Protein AF-A0A2M9W9A8-F1 (afdb_monomer_lite)

Organism: NCBI:txid1076549

Radius of gyration: 21.86 Å; chains: 1; bounding box: 61×64×35 Å

Structure (mmCIF, N/CA/C/O backbone):
data_AF-A0A2M9W9A8-F1
#
_entry.id   AF-A0A2M9W9A8-F1
#
loop_
_atom_site.group_PDB
_atom_site.id
_atom_site.type_symbol
_atom_site.label_atom_id
_atom_site.label_alt_id
_atom_site.label_comp_id
_atom_site.label_asym_id
_atom_site.label_entity_id
_atom_site.label_seq_id
_atom_site.pdbx_PDB_ins_code
_atom_site.Cartn_x
_atom_site.Cartn_y
_atom_site.Cartn_z
_atom_site.occupancy
_atom_site.B_iso_or_equiv
_atom_site.auth_seq_id
_atom_site.auth_comp_id
_atom_site.auth_asym_id
_atom_site.auth_atom_id
_atom_site.pdbx_PDB_model_num
ATOM 1 N N . MET A 1 1 ? 2.010 -0.630 -11.288 1.00 81.19 1 MET A N 1
ATOM 2 C CA . MET A 1 1 ? 0.843 -0.281 -10.452 1.00 81.19 1 MET A CA 1
ATOM 3 C C . MET A 1 1 ? 0.877 1.209 -10.171 1.00 81.19 1 MET A C 1
ATOM 5 O O . MET A 1 1 ? 1.942 1.708 -9.826 1.00 81.19 1 MET A O 1
ATOM 9 N N . ILE A 1 2 ? -0.246 1.907 -10.330 1.00 87.56 2 ILE A N 1
ATOM 10 C CA . ILE A 1 2 ? -0.347 3.366 -10.120 1.00 87.56 2 ILE A CA 1
ATOM 11 C C . ILE A 1 2 ? -1.137 3.717 -8.845 1.00 87.56 2 ILE A C 1
ATOM 13 O O . ILE A 1 2 ? -1.813 2.863 -8.269 1.00 87.56 2 ILE A O 1
ATOM 17 N N . LEU A 1 3 ? -1.071 4.980 -8.396 1.00 85.12 3 LEU A N 1
ATOM 18 C CA . LEU A 1 3 ? -1.708 5.444 -7.151 1.00 85.12 3 LEU A CA 1
ATOM 19 C C . LEU A 1 3 ? -3.212 5.133 -7.094 1.00 85.12 3 LEU A C 1
ATOM 21 O O . LEU A 1 3 ? -3.706 4.686 -6.063 1.00 85.12 3 LEU A O 1
ATOM 25 N N . SER A 1 4 ? -3.954 5.351 -8.181 1.00 86.50 4 SER A N 1
ATOM 26 C CA . SER A 1 4 ? -5.403 5.112 -8.214 1.00 86.50 4 SER A CA 1
ATOM 27 C C . SER A 1 4 ? -5.751 3.642 -7.963 1.00 86.50 4 SER A C 1
ATOM 29 O O . SER A 1 4 ? -6.621 3.350 -7.145 1.00 86.50 4 SER A O 1
ATOM 31 N N . GLU A 1 5 ? -5.028 2.712 -8.587 1.00 88.56 5 GLU A N 1
ATOM 32 C CA . GLU A 1 5 ? -5.192 1.269 -8.367 1.00 88.56 5 GLU A CA 1
ATOM 33 C C . GLU A 1 5 ? -4.904 0.882 -6.913 1.00 88.56 5 GLU A C 1
ATOM 35 O O . GLU A 1 5 ? -5.608 0.056 -6.327 1.00 88.56 5 GLU A O 1
ATOM 40 N N . PHE A 1 6 ? -3.887 1.502 -6.308 1.00 87.56 6 PHE A N 1
ATOM 41 C CA . PHE A 1 6 ? -3.535 1.276 -4.907 1.00 87.56 6 PHE A CA 1
ATOM 42 C C . PHE A 1 6 ? -4.649 1.735 -3.974 1.00 87.56 6 PHE A C 1
ATOM 44 O O . PHE A 1 6 ? -5.100 0.973 -3.116 1.00 87.56 6 PHE A O 1
ATOM 51 N N . MET A 1 7 ? -5.147 2.950 -4.196 1.00 86.25 7 MET A N 1
ATOM 52 C CA . MET A 1 7 ? -6.247 3.511 -3.422 1.00 86.25 7 MET A CA 1
ATOM 53 C C . MET A 1 7 ? -7.509 2.658 -3.552 1.00 86.25 7 MET A C 1
ATOM 55 O O . MET A 1 7 ? -8.168 2.407 -2.548 1.00 86.25 7 MET A O 1
ATOM 59 N N . LEU A 1 8 ? -7.825 2.153 -4.748 1.00 87.69 8 LEU A N 1
ATOM 60 C CA . LEU A 1 8 ? -8.960 1.250 -4.954 1.00 87.69 8 LEU A CA 1
ATOM 61 C C . LEU A 1 8 ? -8.809 -0.055 -4.160 1.00 87.69 8 LEU A C 1
ATOM 63 O O . LEU A 1 8 ? -9.765 -0.480 -3.513 1.00 87.69 8 LEU A O 1
ATOM 67 N N . LYS A 1 9 ? -7.619 -0.673 -4.146 1.00 88.06 9 LYS A N 1
ATOM 68 C CA . LYS A 1 9 ? -7.373 -1.892 -3.356 1.00 88.06 9 LYS A CA 1
ATOM 69 C C . LYS A 1 9 ? -7.528 -1.652 -1.856 1.00 88.06 9 LYS A C 1
ATOM 71 O O . LYS A 1 9 ? -8.217 -2.419 -1.193 1.00 88.06 9 LYS A O 1
ATOM 76 N N . VAL A 1 10 ? -6.916 -0.593 -1.328 1.00 83.94 10 VAL A N 1
ATOM 77 C CA . VAL A 1 10 ? -6.954 -0.275 0.109 1.00 83.94 10 VAL A CA 1
ATOM 78 C C . VAL A 1 10 ? -8.355 0.160 0.554 1.00 83.94 10 VAL A C 1
ATOM 80 O O . VAL A 1 10 ? -8.814 -0.233 1.626 1.00 83.94 10 VAL A O 1
ATOM 83 N N . ASN A 1 11 ? -9.077 0.919 -0.274 1.00 82.94 11 ASN A N 1
ATOM 84 C CA . ASN A 1 11 ? -10.423 1.398 0.051 1.00 82.94 11 ASN A CA 1
ATOM 85 C C . ASN A 1 11 ? -11.509 0.317 -0.051 1.00 82.94 11 ASN A C 1
ATOM 87 O O . ASN A 1 11 ? -12.575 0.499 0.533 1.00 82.94 11 ASN A O 1
ATOM 91 N N . ARG A 1 12 ? -11.252 -0.820 -0.718 1.00 85.00 12 ARG A N 1
ATOM 92 C CA . ARG A 1 12 ? -12.149 -1.995 -0.667 1.00 85.00 12 ARG A CA 1
ATOM 93 C C . ARG A 1 12 ? -12.277 -2.592 0.734 1.00 85.00 12 ARG A C 1
ATOM 95 O O . ARG A 1 12 ? -13.224 -3.332 0.978 1.00 85.00 12 ARG A O 1
ATOM 102 N N . TRP A 1 13 ? -11.367 -2.250 1.643 1.00 82.50 13 TRP A N 1
ATOM 103 C CA . TRP A 1 13 ? -11.379 -2.694 3.032 1.00 82.50 13 TRP A CA 1
ATOM 104 C C . TRP A 1 13 ? -11.591 -1.487 3.958 1.00 82.50 13 TRP A C 1
ATOM 106 O O . TRP A 1 13 ? -10.649 -1.014 4.601 1.00 82.50 13 TRP A O 1
ATOM 116 N N . PRO A 1 14 ? -12.819 -0.937 4.029 1.00 72.62 14 PRO A N 1
ATOM 117 C CA . PRO A 1 14 ? -13.100 0.273 4.803 1.00 72.62 14 PRO A CA 1
ATOM 118 C C . PRO A 1 14 ? -12.916 0.070 6.314 1.00 72.62 14 PRO A C 1
ATOM 120 O O . PRO A 1 14 ? -12.618 1.029 7.023 1.00 72.62 14 PRO A O 1
ATOM 123 N N . HIS A 1 15 ? -13.048 -1.170 6.795 1.00 76.19 15 HIS A N 1
ATOM 124 C CA . HIS A 1 15 ? -12.881 -1.529 8.206 1.00 76.19 15 HIS A CA 1
ATOM 125 C C . HIS A 1 15 ? -11.433 -1.855 8.594 1.00 76.19 15 HIS A C 1
ATOM 127 O O . HIS A 1 15 ? -11.129 -1.852 9.780 1.00 76.19 15 HIS A O 1
ATOM 133 N N . MET A 1 16 ? -10.544 -2.108 7.625 1.00 81.25 16 MET A N 1
ATOM 134 C CA . MET A 1 16 ? -9.119 -2.309 7.905 1.00 81.25 16 MET A CA 1
ATOM 135 C C . MET A 1 16 ? -8.377 -0.980 7.866 1.00 81.25 16 MET A C 1
ATOM 137 O O . MET A 1 16 ? -8.600 -0.157 6.970 1.00 81.25 16 MET A O 1
ATOM 141 N N . HIS A 1 17 ? -7.472 -0.783 8.819 1.00 83.62 17 HIS A N 1
ATOM 142 C CA . HIS A 1 17 ? -6.605 0.381 8.910 1.00 83.62 17 HIS A CA 1
ATOM 143 C C . HIS A 1 17 ? -5.160 -0.043 8.666 1.00 83.62 17 HIS A C 1
ATOM 145 O O . HIS A 1 17 ? -4.388 -0.295 9.586 1.00 83.62 17 HIS A O 1
ATOM 151 N N . PHE A 1 18 ? -4.788 -0.135 7.391 1.00 88.81 18 PHE A N 1
ATOM 152 C CA . PHE A 1 18 ? -3.420 -0.476 7.031 1.00 88.81 18 PHE A CA 1
ATOM 153 C C . PHE A 1 18 ? -2.458 0.631 7.490 1.00 88.81 18 PHE A C 1
ATOM 155 O O . PHE A 1 18 ? -2.591 1.799 7.122 1.00 88.81 18 PHE A O 1
ATOM 162 N N . THR A 1 19 ? -1.479 0.256 8.304 1.00 87.69 19 THR A N 1
ATOM 163 C CA . THR A 1 19 ? -0.506 1.159 8.933 1.00 87.69 19 THR A CA 1
ATOM 164 C C . THR A 1 19 ? 0.913 0.941 8.437 1.00 87.69 19 THR A C 1
ATOM 166 O O . THR A 1 19 ? 1.751 1.817 8.618 1.00 87.69 19 THR A O 1
ATOM 169 N N . ALA A 1 20 ? 1.203 -0.206 7.821 1.00 90.69 20 ALA A N 1
ATOM 170 C CA . ALA A 1 20 ? 2.545 -0.533 7.362 1.00 90.69 20 ALA A CA 1
ATOM 171 C C . ALA A 1 20 ? 2.544 -1.218 5.992 1.00 90.69 20 ALA A C 1
ATOM 173 O O . ALA A 1 20 ? 1.550 -1.808 5.568 1.00 90.69 20 ALA A O 1
ATOM 174 N N . ILE A 1 21 ? 3.694 -1.138 5.319 1.00 93.75 21 ILE A N 1
ATOM 175 C CA . ILE A 1 21 ? 4.005 -1.887 4.101 1.00 93.75 21 ILE A CA 1
ATOM 176 C C . ILE A 1 21 ? 5.181 -2.809 4.412 1.00 93.75 21 ILE A C 1
ATOM 178 O O . ILE A 1 21 ? 6.247 -2.334 4.815 1.00 93.75 21 ILE A O 1
ATOM 182 N N . GLU A 1 22 ? 4.987 -4.104 4.195 1.00 93.19 22 GLU A N 1
ATOM 183 C CA . GLU A 1 22 ? 6.005 -5.142 4.363 1.00 93.19 22 GLU A CA 1
ATOM 184 C C . GLU A 1 22 ? 6.245 -5.864 3.040 1.00 93.19 22 GLU A C 1
ATOM 186 O O . GLU A 1 22 ? 5.360 -5.932 2.187 1.00 93.19 22 GLU A O 1
ATOM 191 N N . SER A 1 23 ? 7.440 -6.421 2.876 1.00 92.69 23 SER A N 1
ATOM 192 C CA . SER A 1 23 ? 7.781 -7.275 1.743 1.00 92.69 23 SER A CA 1
ATOM 193 C C . SER A 1 23 ? 8.299 -8.617 2.218 1.00 92.69 23 SER A C 1
ATOM 195 O O . SER A 1 23 ? 8.996 -8.689 3.229 1.00 92.69 23 SER A O 1
ATOM 197 N N . GLU A 1 24 ? 8.003 -9.664 1.463 1.00 93.44 24 GLU A N 1
ATOM 198 C CA . GLU A 1 24 ? 8.424 -11.021 1.770 1.00 93.44 24 GLU A CA 1
ATOM 199 C C . GLU A 1 24 ? 8.990 -11.685 0.514 1.00 93.44 24 GLU A C 1
ATOM 201 O O . GLU A 1 24 ? 8.360 -11.669 -0.546 1.00 93.44 24 GLU A O 1
ATOM 206 N N . GLN A 1 25 ? 10.196 -12.246 0.625 1.00 91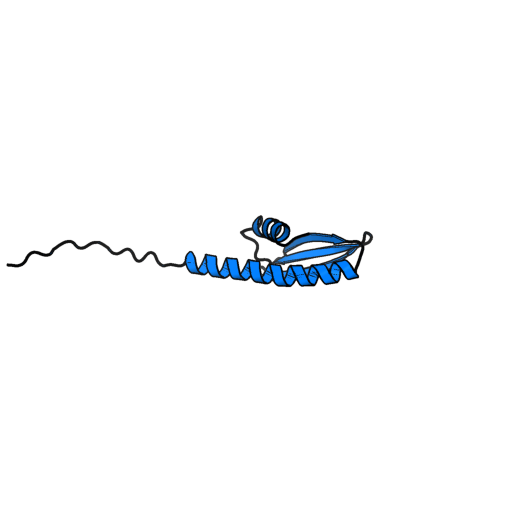.44 25 GLN A N 1
ATOM 207 C CA . GLN A 1 25 ? 10.803 -13.025 -0.449 1.00 91.44 25 GLN A CA 1
ATOM 208 C C . GLN A 1 25 ? 10.150 -14.409 -0.492 1.00 91.44 25 GLN A C 1
ATOM 210 O O . GLN A 1 25 ? 10.088 -15.116 0.515 1.00 91.44 25 GLN A O 1
ATOM 215 N N . ARG A 1 26 ? 9.682 -14.803 -1.673 1.00 90.44 26 ARG A N 1
ATOM 216 C CA . ARG A 1 26 ? 9.182 -16.142 -1.995 1.00 90.44 26 ARG A CA 1
ATOM 217 C C . ARG A 1 26 ? 10.031 -16.771 -3.093 1.00 90.44 26 ARG A C 1
ATOM 219 O O . ARG A 1 26 ? 10.847 -16.099 -3.723 1.00 90.44 26 ARG A O 1
ATOM 226 N N . GLU A 1 27 ? 9.782 -18.052 -3.350 1.00 84.06 27 GLU A N 1
ATOM 227 C CA . GLU A 1 27 ? 10.434 -18.822 -4.419 1.00 84.06 27 GLU A CA 1
ATOM 228 C C . GLU A 1 27 ? 10.271 -18.171 -5.802 1.00 84.06 27 GLU A C 1
ATOM 230 O O . GLU A 1 27 ? 11.185 -18.198 -6.616 1.00 84.06 27 GLU A O 1
ATOM 235 N N . VAL A 1 28 ? 9.128 -17.523 -6.045 1.00 82.31 28 VAL A N 1
ATOM 236 C CA . VAL A 1 28 ? 8.758 -16.908 -7.334 1.00 82.31 28 VAL A CA 1
ATOM 237 C C . VAL A 1 28 ? 8.981 -15.388 -7.398 1.00 82.31 28 VAL A C 1
ATOM 239 O O . VAL A 1 28 ? 8.612 -14.755 -8.387 1.00 82.31 28 VAL A O 1
ATOM 242 N N . GLY A 1 29 ? 9.574 -14.779 -6.365 1.00 89.62 29 GLY A N 1
ATOM 243 C CA . GLY A 1 29 ? 9.865 -13.340 -6.324 1.00 89.62 29 GLY A CA 1
ATOM 244 C C . GLY A 1 29 ? 9.496 -12.665 -5.004 1.00 89.62 29 GLY A C 1
ATOM 245 O O . GLY A 1 29 ? 9.211 -13.330 -4.010 1.00 89.62 29 GLY A O 1
ATOM 246 N N . LEU A 1 30 ? 9.484 -11.331 -4.992 1.00 93.50 30 LEU A N 1
ATOM 247 C CA . LEU A 1 30 ? 9.049 -10.538 -3.846 1.00 93.50 30 LEU A CA 1
ATOM 248 C C . LEU A 1 30 ? 7.551 -10.266 -3.890 1.00 93.50 30 LEU A C 1
ATOM 250 O O . LEU A 1 30 ? 6.991 -9.789 -4.882 1.00 93.50 30 LEU A O 1
ATOM 254 N N . GLU A 1 31 ? 6.918 -10.485 -2.750 1.00 95.12 31 GLU A N 1
ATOM 255 C CA . GLU A 1 31 ? 5.545 -10.096 -2.484 1.00 95.12 31 GLU A CA 1
ATOM 256 C C . GLU A 1 31 ? 5.528 -8.865 -1.582 1.00 95.12 31 GLU A C 1
ATOM 258 O O . GLU A 1 31 ? 6.292 -8.783 -0.625 1.00 95.12 31 GLU A O 1
ATOM 263 N N . ILE A 1 32 ? 4.651 -7.907 -1.873 1.00 94.69 32 ILE A N 1
ATOM 264 C CA . ILE A 1 32 ? 4.482 -6.690 -1.079 1.00 94.69 32 ILE A CA 1
ATOM 265 C C . ILE A 1 32 ? 3.067 -6.653 -0.513 1.00 94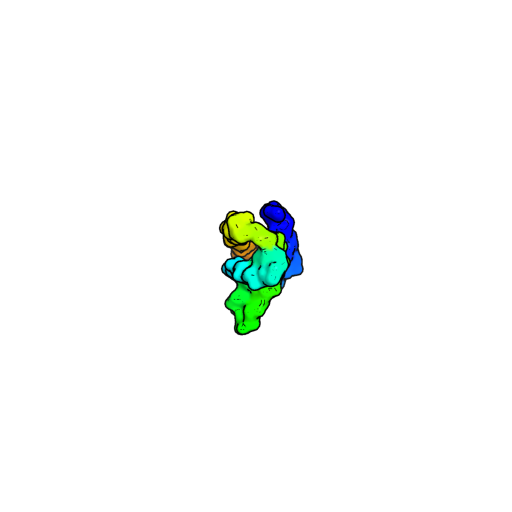.69 32 ILE A C 1
ATOM 267 O O . ILE A 1 32 ? 2.074 -6.757 -1.245 1.00 94.69 32 ILE A O 1
ATOM 271 N N . TYR A 1 33 ? 2.994 -6.449 0.796 1.00 93.81 33 TYR A N 1
ATOM 272 C CA . TYR A 1 33 ? 1.788 -6.509 1.600 1.00 93.81 33 TYR A CA 1
ATOM 273 C C . TYR A 1 33 ? 1.505 -5.183 2.304 1.00 93.81 33 TYR A C 1
ATOM 275 O O . TYR A 1 33 ? 2.414 -4.530 2.813 1.00 93.81 33 TYR A O 1
ATOM 283 N N . ALA A 1 34 ? 0.225 -4.824 2.394 1.00 92.69 34 ALA A N 1
ATOM 284 C CA . ALA A 1 34 ? -0.265 -3.828 3.338 1.00 92.69 34 ALA A CA 1
ATOM 285 C C . ALA A 1 34 ? -0.675 -4.534 4.622 1.00 92.69 34 ALA A C 1
ATOM 287 O O . ALA A 1 34 ? -1.360 -5.557 4.585 1.00 92.69 34 ALA A O 1
ATOM 288 N N . ILE A 1 35 ? -0.264 -3.975 5.751 1.00 91.69 35 ILE A N 1
ATOM 289 C CA . ILE A 1 35 ? -0.437 -4.580 7.062 1.00 91.69 35 ILE A CA 1
ATOM 290 C C . ILE A 1 35 ? -1.278 -3.662 7.930 1.00 91.69 35 ILE A C 1
ATOM 292 O O . ILE A 1 35 ? -0.977 -2.475 8.056 1.00 91.69 35 ILE A O 1
ATOM 296 N N . ASP A 1 36 ? -2.314 -4.225 8.537 1.00 88.94 36 ASP A N 1
ATOM 297 C CA . ASP A 1 36 ? -3.045 -3.596 9.629 1.00 88.94 36 ASP A CA 1
ATOM 298 C C . ASP A 1 36 ? -2.463 -4.097 10.958 1.00 88.94 36 ASP A C 1
ATOM 300 O O . ASP A 1 36 ? -2.598 -5.277 11.302 1.00 88.94 36 ASP A O 1
ATOM 304 N N . CYS A 1 37 ? -1.772 -3.199 11.667 1.00 81.06 37 CYS A N 1
ATOM 305 C CA . CYS A 1 37 ? -1.180 -3.462 12.981 1.00 81.06 37 CYS A CA 1
ATOM 306 C C . CYS A 1 37 ? -2.043 -2.925 14.136 1.00 81.06 37 CYS A C 1
ATOM 308 O O . CYS A 1 37 ? -1.568 -2.866 15.266 1.00 81.06 37 CYS A O 1
ATOM 310 N N . THR A 1 38 ? -3.269 -2.464 13.869 1.00 74.69 38 THR A N 1
ATOM 311 C CA . THR A 1 38 ? -4.097 -1.783 14.880 1.00 74.69 38 THR A CA 1
ATOM 312 C C . THR A 1 38 ? -4.795 -2.733 15.850 1.00 74.69 38 THR A C 1
ATOM 314 O O . THR A 1 38 ? -5.130 -2.328 16.960 1.00 74.69 38 THR A O 1
ATOM 317 N N . ASN A 1 39 ? -4.985 -3.994 15.460 1.00 68.06 39 ASN A N 1
ATOM 318 C CA . ASN A 1 39 ? -5.636 -5.022 16.271 1.00 68.06 39 ASN A CA 1
ATOM 319 C C . ASN A 1 39 ? -4.627 -6.084 16.736 1.00 68.06 39 ASN A C 1
ATOM 321 O O . ASN A 1 39 ? -3.561 -6.236 16.142 1.00 68.06 39 ASN A O 1
ATOM 325 N N . GLN A 1 40 ? -4.983 -6.869 17.764 1.00 70.19 40 GLN A N 1
ATOM 326 C CA . GLN A 1 40 ? -4.156 -7.992 18.249 1.00 70.19 40 GLN A CA 1
ATOM 327 C C . GLN A 1 40 ? -3.787 -8.986 17.134 1.00 70.19 40 GLN A C 1
ATOM 329 O O . GLN A 1 40 ? -2.728 -9.608 17.178 1.00 70.19 40 GLN A O 1
ATOM 334 N N . THR A 1 41 ? -4.637 -9.120 16.116 1.00 76.62 41 THR A N 1
ATOM 335 C CA . THR A 1 41 ? -4.392 -9.959 14.942 1.00 76.62 41 THR A CA 1
ATOM 336 C C . THR A 1 41 ? -3.816 -9.142 13.789 1.00 76.62 41 THR A C 1
ATOM 338 O O . THR A 1 41 ? -4.507 -8.307 13.197 1.00 76.62 41 THR A O 1
ATOM 341 N N . LYS A 1 42 ? -2.568 -9.443 13.415 1.00 80.56 42 LYS A N 1
ATOM 342 C CA . LYS A 1 42 ? -1.900 -8.866 12.241 1.00 80.56 42 LYS A CA 1
ATOM 343 C C . LYS A 1 42 ? -2.610 -9.310 10.959 1.00 80.56 42 LYS A C 1
ATOM 345 O O . LYS A 1 42 ? -2.497 -10.468 10.563 1.00 80.56 42 LYS A O 1
ATOM 350 N N . SER A 1 43 ? -3.293 -8.388 10.284 1.00 86.69 43 SER A N 1
ATOM 351 C CA . SER A 1 43 ? -3.926 -8.665 8.985 1.00 86.69 43 SER A CA 1
ATOM 352 C C . SER A 1 43 ? -3.011 -8.224 7.847 1.00 86.69 43 SER A C 1
ATOM 354 O O . SER A 1 43 ? -2.462 -7.123 7.891 1.00 86.69 43 SER A O 1
ATOM 356 N N . ARG A 1 44 ? -2.835 -9.077 6.829 1.00 90.56 44 ARG A N 1
ATOM 357 C CA . ARG A 1 44 ? -1.977 -8.802 5.666 1.00 90.56 44 ARG A CA 1
ATOM 358 C C . ARG A 1 44 ? -2.792 -8.849 4.377 1.00 90.56 44 ARG A C 1
ATOM 360 O O . ARG A 1 44 ? -3.480 -9.832 4.121 1.00 90.56 44 ARG A O 1
ATOM 367 N N . LEU A 1 45 ? -2.676 -7.817 3.548 1.00 90.56 45 LEU A N 1
ATOM 368 C CA . LEU A 1 45 ? -3.287 -7.743 2.223 1.00 90.56 45 LEU A CA 1
ATOM 369 C C . LEU A 1 45 ? -2.197 -7.718 1.156 1.00 90.56 45 LEU A C 1
ATOM 371 O O . LEU A 1 45 ? -1.379 -6.804 1.141 1.00 90.56 45 LEU A O 1
ATOM 375 N N . LEU A 1 46 ? -2.206 -8.681 0.235 1.00 91.31 46 LEU A N 1
ATOM 376 C CA . LEU A 1 46 ? -1.281 -8.689 -0.897 1.00 91.31 46 LEU A CA 1
ATOM 377 C C . LEU A 1 46 ? -1.620 -7.559 -1.881 1.00 91.31 46 LEU A C 1
ATOM 379 O O . LEU A 1 46 ? -2.700 -7.534 -2.479 1.00 91.31 46 LEU A O 1
ATOM 383 N N . ILE A 1 47 ? -0.676 -6.646 -2.097 1.00 91.75 47 ILE A N 1
ATOM 384 C CA . ILE A 1 47 ? -0.860 -5.506 -3.001 1.00 91.75 47 ILE A CA 1
ATOM 385 C C . ILE A 1 47 ? -0.174 -5.757 -4.338 1.00 91.75 47 ILE A C 1
ATOM 387 O O . ILE A 1 47 ? -0.774 -5.495 -5.386 1.00 91.75 47 ILE A O 1
ATOM 391 N N . TYR A 1 48 ? 1.063 -6.249 -4.307 1.00 91.94 48 TYR A N 1
ATOM 392 C CA . TYR A 1 48 ? 1.922 -6.314 -5.483 1.00 91.94 48 TYR A CA 1
ATOM 393 C C . TYR A 1 48 ? 2.884 -7.501 -5.412 1.00 91.94 48 TYR A C 1
ATOM 395 O O . TYR A 1 48 ? 3.239 -7.951 -4.325 1.00 91.94 48 TYR A O 1
ATOM 403 N N . ARG A 1 49 ? 3.299 -8.001 -6.578 1.00 92.69 49 ARG A N 1
ATOM 404 C CA . ARG A 1 49 ? 4.305 -9.057 -6.730 1.00 92.69 49 ARG A CA 1
ATOM 405 C C . ARG A 1 49 ? 5.261 -8.673 -7.847 1.00 92.69 49 ARG A C 1
ATOM 407 O O . ARG A 1 49 ? 4.816 -8.168 -8.876 1.00 92.69 49 ARG A O 1
ATOM 414 N N . THR A 1 50 ? 6.549 -8.908 -7.650 1.00 91.94 50 THR A N 1
ATOM 415 C CA . THR A 1 50 ? 7.568 -8.688 -8.679 1.00 91.94 50 THR A CA 1
ATOM 416 C C . THR A 1 50 ? 8.763 -9.610 -8.442 1.00 91.94 50 THR A C 1
ATOM 418 O O . THR A 1 50 ? 9.165 -9.780 -7.293 1.00 91.94 50 THR A O 1
ATOM 421 N N . PRO A 1 51 ? 9.350 -10.209 -9.490 1.00 92.19 51 PRO A N 1
ATOM 422 C CA . PRO A 1 51 ? 10.589 -10.971 -9.351 1.00 92.19 51 PRO A CA 1
ATOM 423 C C . PRO A 1 51 ? 11.809 -10.062 -9.129 1.00 92.19 51 PRO A C 1
ATOM 425 O O . PRO A 1 51 ? 12.811 -10.506 -8.581 1.00 92.19 51 PRO A O 1
ATOM 428 N N . ASP A 1 52 ? 11.721 -8.790 -9.524 1.00 92.81 52 ASP A N 1
ATOM 429 C CA . ASP A 1 52 ? 12.803 -7.813 -9.403 1.00 92.81 52 ASP A CA 1
ATOM 430 C C . ASP A 1 52 ? 12.781 -7.113 -8.033 1.00 92.81 52 ASP A C 1
ATOM 432 O O . ASP A 1 52 ? 11.825 -6.405 -7.694 1.00 92.81 52 ASP A O 1
ATOM 436 N N . ALA A 1 53 ? 13.861 -7.294 -7.268 1.00 89.56 53 ALA A N 1
ATOM 437 C CA . ALA A 1 53 ? 14.063 -6.700 -5.951 1.00 89.56 53 ALA A CA 1
ATOM 438 C C . ALA A 1 53 ? 14.301 -5.180 -5.981 1.00 89.56 53 ALA A C 1
ATOM 440 O O . ALA A 1 53 ? 13.841 -4.480 -5.076 1.00 89.56 53 ALA A O 1
ATOM 441 N N . GLN A 1 54 ? 14.971 -4.645 -7.007 1.00 91.56 54 GLN A N 1
ATOM 442 C CA . GLN A 1 54 ? 15.160 -3.199 -7.159 1.00 91.56 54 GLN A CA 1
ATOM 443 C C . GLN A 1 54 ? 13.824 -2.526 -7.458 1.00 91.56 54 GLN A C 1
ATOM 445 O O . GLN A 1 54 ? 13.452 -1.543 -6.808 1.00 91.56 54 GLN A O 1
ATOM 450 N N . HIS A 1 55 ? 13.054 -3.115 -8.375 1.00 90.38 55 HIS A N 1
ATOM 451 C CA . HIS A 1 55 ? 11.704 -2.647 -8.666 1.00 90.38 55 HIS A CA 1
ATOM 452 C C . HIS A 1 55 ? 10.794 -2.754 -7.437 1.00 90.38 55 HIS A C 1
ATOM 454 O O . HIS A 1 55 ? 10.028 -1.835 -7.144 1.00 90.38 55 HIS A O 1
ATOM 460 N N . ALA A 1 56 ? 10.910 -3.836 -6.657 1.00 91.44 56 ALA A N 1
ATOM 461 C CA . ALA A 1 56 ? 10.180 -3.984 -5.400 1.00 91.44 56 ALA A CA 1
ATOM 462 C C . ALA A 1 56 ? 10.494 -2.844 -4.421 1.00 91.44 56 ALA A C 1
ATOM 464 O O . ALA A 1 56 ? 9.571 -2.233 -3.886 1.00 91.44 56 ALA A O 1
ATOM 465 N N . ALA A 1 57 ? 11.772 -2.518 -4.217 1.00 91.31 57 ALA A N 1
ATOM 466 C CA . ALA A 1 57 ? 12.197 -1.458 -3.304 1.00 91.31 57 ALA A CA 1
ATOM 467 C C . ALA A 1 57 ? 11.662 -0.072 -3.717 1.00 91.31 57 ALA A C 1
ATOM 469 O O . ALA A 1 57 ? 11.153 0.680 -2.874 1.00 91.31 57 ALA A O 1
ATOM 470 N N . ALA A 1 58 ? 11.699 0.241 -5.016 1.00 93.12 58 ALA A N 1
ATOM 471 C CA . ALA A 1 58 ? 11.109 1.466 -5.556 1.00 93.12 58 ALA A CA 1
ATOM 472 C C . ALA A 1 58 ? 9.592 1.516 -5.299 1.00 93.12 58 ALA A C 1
ATOM 474 O O . ALA A 1 58 ? 9.062 2.505 -4.784 1.00 93.12 58 ALA A O 1
ATOM 475 N N . MET A 1 59 ? 8.891 0.411 -5.565 1.00 92.44 59 MET A N 1
ATOM 476 C CA . MET A 1 59 ? 7.447 0.311 -5.346 1.00 92.44 59 MET A CA 1
ATOM 477 C C . MET A 1 59 ? 7.059 0.405 -3.866 1.00 92.44 59 MET A C 1
ATOM 479 O O . MET A 1 59 ? 6.085 1.083 -3.543 1.00 92.44 59 MET A O 1
ATOM 483 N N . ILE A 1 60 ? 7.820 -0.208 -2.952 1.00 93.56 60 ILE A N 1
ATOM 484 C CA . ILE A 1 60 ? 7.599 -0.098 -1.499 1.00 93.56 60 ILE A CA 1
ATOM 485 C C . ILE A 1 60 ? 7.644 1.367 -1.062 1.00 93.56 60 ILE A C 1
ATOM 487 O O . ILE A 1 60 ? 6.787 1.802 -0.290 1.00 93.56 60 ILE A O 1
ATOM 491 N N . THR A 1 61 ? 8.603 2.135 -1.581 1.00 93.81 61 THR A N 1
ATOM 492 C CA . THR A 1 61 ? 8.730 3.568 -1.282 1.00 93.81 61 THR A CA 1
ATOM 493 C C . THR A 1 61 ? 7.477 4.326 -1.712 1.00 93.81 61 THR A C 1
ATOM 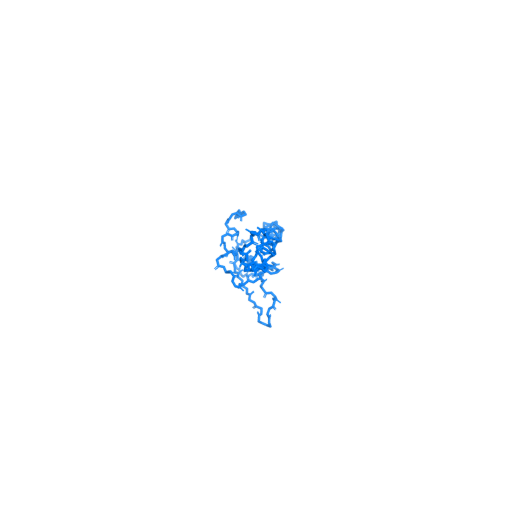495 O O . THR A 1 61 ? 6.882 5.041 -0.905 1.00 93.81 61 THR A O 1
ATOM 498 N N . HIS A 1 62 ? 7.003 4.098 -2.941 1.00 93.25 62 HIS A N 1
ATOM 499 C CA . HIS A 1 62 ? 5.760 4.702 -3.422 1.00 93.25 62 HIS A CA 1
ATOM 500 C C . HIS A 1 62 ? 4.545 4.297 -2.581 1.00 93.25 62 HIS A C 1
ATOM 502 O O . HIS A 1 62 ? 3.756 5.157 -2.189 1.00 93.25 62 HIS A O 1
ATOM 508 N N . PHE A 1 63 ? 4.409 3.010 -2.251 1.00 93.31 63 PHE A N 1
ATOM 509 C CA . PHE A 1 63 ? 3.286 2.513 -1.459 1.00 93.31 63 PHE A CA 1
ATOM 510 C C . PHE A 1 63 ? 3.250 3.094 -0.049 1.00 93.31 63 PHE A C 1
ATOM 512 O O . PHE A 1 63 ? 2.161 3.394 0.431 1.00 93.31 63 PHE A O 1
ATOM 519 N N . ARG A 1 64 ? 4.400 3.307 0.602 1.00 92.81 64 ARG A N 1
ATOM 520 C CA . ARG A 1 64 ? 4.458 3.969 1.916 1.00 92.81 64 ARG A CA 1
ATOM 521 C C . ARG A 1 64 ? 3.905 5.390 1.844 1.00 92.81 64 ARG A C 1
ATOM 523 O O . ARG A 1 64 ? 2.976 5.719 2.577 1.00 92.81 64 ARG A O 1
ATOM 530 N N . THR A 1 65 ? 4.376 6.189 0.885 1.00 92.25 65 THR A N 1
ATOM 531 C CA . THR A 1 65 ? 3.871 7.555 0.677 1.00 92.25 65 THR A CA 1
ATOM 532 C C . THR A 1 65 ? 2.379 7.575 0.334 1.00 92.25 65 THR A C 1
ATOM 534 O O . THR A 1 65 ? 1.637 8.461 0.759 1.00 92.25 65 THR A O 1
ATOM 537 N N . TRP A 1 66 ? 1.899 6.615 -0.456 1.00 91.88 66 TRP A N 1
ATOM 538 C CA . TRP A 1 66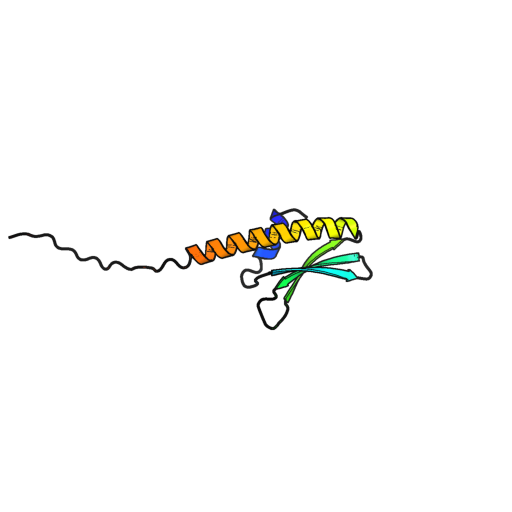 ? 0.481 6.530 -0.811 1.00 91.88 66 TRP A CA 1
ATOM 539 C C . TRP A 1 66 ? -0.387 6.082 0.362 1.00 91.88 66 TRP A C 1
ATOM 541 O O . TRP A 1 66 ? -1.497 6.591 0.522 1.00 91.88 66 TRP A O 1
ATOM 551 N N . LEU A 1 67 ? 0.120 5.182 1.205 1.00 89.75 67 LEU A N 1
ATOM 552 C CA . LEU A 1 67 ? -0.559 4.741 2.415 1.00 89.75 67 LEU A CA 1
ATOM 553 C C . LEU A 1 67 ? -0.745 5.898 3.402 1.00 89.75 67 LEU A C 1
ATOM 555 O O . LEU A 1 67 ? -1.837 6.082 3.933 1.00 89.75 67 LEU A O 1
ATOM 559 N N . GLU A 1 68 ? 0.279 6.731 3.583 1.00 87.94 68 GLU A N 1
ATOM 560 C CA . GLU A 1 68 ? 0.182 7.948 4.395 1.00 87.94 68 GLU A CA 1
ATOM 561 C C . GLU A 1 68 ? -0.917 8.886 3.882 1.00 87.94 68 GLU A C 1
ATOM 563 O O . GLU A 1 68 ? -1.759 9.335 4.661 1.00 87.94 68 GLU A O 1
ATOM 568 N N . LYS A 1 69 ? -0.983 9.119 2.563 1.00 85.94 69 LYS A N 1
ATOM 569 C CA . LYS A 1 69 ? -2.054 9.922 1.943 1.00 85.94 69 LYS A CA 1
ATOM 570 C C . LYS A 1 69 ? -3.439 9.307 2.159 1.00 85.94 69 LYS A C 1
ATOM 572 O O . LYS A 1 69 ? -4.396 10.027 2.452 1.00 85.94 69 LYS A O 1
ATOM 577 N N . ALA A 1 70 ? -3.556 7.983 2.047 1.00 83.81 70 ALA A N 1
ATOM 578 C CA . ALA A 1 70 ? -4.806 7.273 2.306 1.00 83.81 70 ALA A CA 1
ATOM 579 C C . ALA A 1 70 ? -5.268 7.448 3.761 1.00 83.81 70 ALA A C 1
ATOM 581 O O . ALA A 1 70 ? -6.448 7.713 4.014 1.00 83.81 70 ALA A O 1
ATOM 582 N N . ASN A 1 71 ? -4.332 7.375 4.707 1.00 82.19 71 ASN A N 1
ATOM 583 C CA . ASN A 1 71 ? -4.605 7.527 6.133 1.00 82.19 71 ASN A CA 1
ATOM 584 C C . ASN A 1 71 ? -4.932 8.982 6.507 1.00 82.19 71 ASN A C 1
ATOM 586 O O . ASN A 1 71 ? -5.875 9.216 7.262 1.00 82.19 71 ASN A O 1
ATOM 590 N N . GLN A 1 72 ? -4.268 9.976 5.904 1.00 80.31 72 GLN A N 1
ATOM 591 C CA . GLN A 1 72 ? -4.631 11.394 6.052 1.00 80.31 72 GLN A CA 1
ATOM 592 C C . GLN A 1 72 ? -6.074 11.668 5.595 1.00 80.31 72 GLN A C 1
ATOM 594 O O . GLN A 1 72 ? -6.839 12.332 6.302 1.00 80.31 72 GLN A O 1
ATOM 599 N N . GLY A 1 73 ? -6.478 11.107 4.449 1.00 69.25 73 GLY A N 1
ATOM 600 C CA . GLY A 1 73 ? -7.851 11.211 3.949 1.00 69.25 73 GLY A CA 1
ATOM 601 C C . GLY A 1 73 ? -8.886 10.580 4.889 1.00 69.25 73 GLY A C 1
ATOM 602 O O . GLY A 1 73 ? -9.982 11.124 5.060 1.00 69.25 73 GLY A O 1
ATOM 603 N N . ARG A 1 74 ? -8.539 9.469 5.556 1.00 70.12 74 ARG A N 1
ATOM 604 C CA . ARG A 1 74 ? -9.398 8.841 6.576 1.00 70.12 74 ARG A CA 1
ATOM 605 C C . ARG A 1 74 ? -9.522 9.696 7.834 1.00 70.12 74 ARG A C 1
ATOM 607 O O . ARG A 1 74 ? -10.645 9.894 8.297 1.00 70.12 74 ARG A O 1
ATOM 614 N N . THR A 1 75 ? -8.427 10.254 8.346 1.00 62.47 75 THR A N 1
ATOM 615 C CA . THR A 1 75 ? -8.451 11.153 9.514 1.00 62.47 75 THR A CA 1
ATOM 616 C C . THR A 1 75 ? -9.325 12.381 9.255 1.00 62.47 75 THR A C 1
ATOM 618 O O . THR A 1 75 ? -10.138 12.754 10.102 1.00 62.47 75 THR A O 1
ATOM 621 N N . LEU A 1 76 ? -9.240 12.971 8.056 1.00 60.38 76 LEU A N 1
ATOM 622 C CA . LEU A 1 76 ? -10.080 14.108 7.674 1.00 60.38 76 LEU A CA 1
ATOM 623 C C . LEU A 1 76 ? -11.569 13.726 7.579 1.00 60.38 76 LEU A C 1
ATOM 625 O O . LEU A 1 76 ? -12.426 14.455 8.081 1.00 60.38 76 LEU A O 1
ATOM 629 N N . ARG A 1 77 ? -11.889 12.557 7.002 1.00 57.44 77 ARG A N 1
ATOM 630 C CA . ARG A 1 77 ? -13.265 12.026 6.954 1.00 57.44 77 ARG A CA 1
ATOM 631 C C . ARG A 1 77 ? -13.838 11.754 8.345 1.00 57.44 77 ARG A C 1
ATOM 633 O O . ARG A 1 77 ? -14.976 12.131 8.603 1.00 57.44 77 ARG A O 1
ATOM 640 N N . GLN A 1 78 ? -13.064 11.163 9.256 1.00 56.41 78 GLN A N 1
ATOM 641 C CA . GLN A 1 78 ? -13.519 10.933 10.631 1.00 56.41 78 GLN A CA 1
ATOM 642 C C . GLN A 1 78 ? -13.755 12.244 11.388 1.00 56.41 78 GLN A C 1
ATOM 644 O O . GLN A 1 78 ? -14.727 12.354 12.136 1.00 56.41 78 GLN A O 1
ATOM 649 N N . LYS A 1 79 ? -12.916 13.262 11.160 1.00 51.03 79 LYS A N 1
ATOM 650 C CA . LYS A 1 79 ? -13.098 14.591 11.757 1.00 51.03 79 LYS A CA 1
ATOM 651 C C . LYS A 1 79 ? -14.373 15.280 11.249 1.00 51.03 79 LYS A C 1
ATOM 653 O O . LYS A 1 79 ? -15.054 15.931 12.033 1.00 51.03 79 LYS A O 1
ATOM 658 N N . ASN A 1 80 ? -14.744 15.077 9.980 1.00 51.75 80 ASN A N 1
ATOM 659 C CA . ASN A 1 80 ? -15.998 15.594 9.418 1.00 51.75 80 ASN A CA 1
ATOM 660 C C . ASN A 1 80 ? -17.249 14.789 9.817 1.00 51.75 80 ASN A C 1
ATOM 662 O O . ASN A 1 80 ? -18.322 15.377 9.920 1.00 51.75 80 ASN A O 1
ATOM 666 N N . SER A 1 81 ? -17.130 13.483 10.082 1.00 50.16 81 SER A N 1
ATOM 667 C CA . SER A 1 81 ? -18.232 12.668 10.625 1.00 50.16 81 SER A CA 1
ATOM 668 C C . SER A 1 81 ? -18.483 12.893 12.120 1.00 50.16 81 SER A C 1
ATOM 670 O O . SER A 1 81 ? -19.566 12.579 12.599 1.00 50.16 81 SER A O 1
ATOM 672 N N . LYS A 1 82 ? -17.522 13.462 12.858 1.00 44.50 82 LYS A N 1
ATOM 673 C CA . LYS A 1 82 ? -17.678 13.879 14.262 1.00 44.50 82 LYS A CA 1
ATOM 674 C C . LYS A 1 82 ? -18.026 15.369 14.406 1.00 44.50 82 LYS A C 1
ATOM 676 O O . LYS A 1 82 ? -17.557 16.022 15.335 1.00 44.50 82 LYS A O 1
ATOM 681 N N . ARG A 1 83 ? -18.853 15.935 13.520 1.00 42.28 83 ARG A N 1
ATOM 682 C CA . ARG A 1 83 ? -19.589 17.154 13.892 1.00 42.28 83 ARG A CA 1
ATOM 683 C C . ARG A 1 83 ? -20.701 16.729 14.859 1.00 42.28 83 ARG A C 1
ATOM 685 O O . ARG A 1 83 ? -21.520 15.903 14.460 1.00 42.28 83 ARG A O 1
ATOM 692 N N . PRO A 1 84 ? -20.753 17.244 16.101 1.00 44.12 84 PRO A N 1
ATOM 693 C CA . PRO A 1 84 ? -21.929 17.041 16.923 1.00 44.12 84 PRO A CA 1
ATOM 694 C C . PRO A 1 84 ? -23.096 17.685 16.182 1.00 44.12 84 PRO A C 1
ATOM 696 O O . PRO A 1 84 ? -23.017 18.849 15.782 1.00 44.12 84 PRO A O 1
ATOM 699 N N . VAL A 1 85 ? -24.163 16.919 15.972 1.00 49.75 85 VAL A N 1
ATOM 700 C CA . VAL A 1 85 ? -25.461 17.479 15.621 1.00 49.75 85 VAL A CA 1
ATOM 701 C C . VAL A 1 85 ? -25.905 18.288 16.844 1.00 49.75 85 VAL A C 1
ATOM 703 O O . VAL A 1 85 ? -26.517 17.775 17.773 1.00 49.75 85 VAL A O 1
ATOM 706 N N . SER A 1 86 ? -25.494 19.5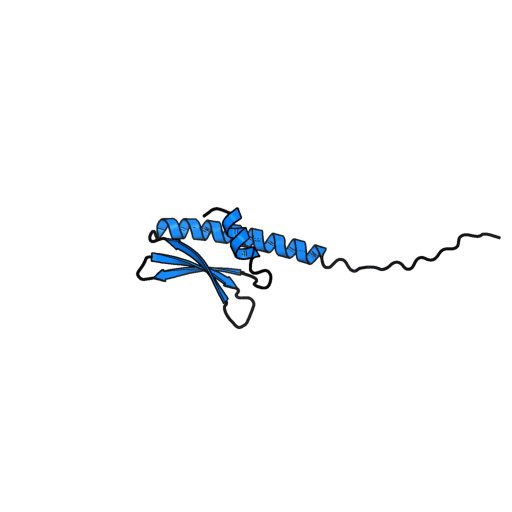55 16.931 1.00 47.56 86 SER A N 1
ATOM 707 C CA . SER A 1 86 ? -26.141 20.479 17.853 1.00 47.56 86 SER A CA 1
ATOM 708 C C . SER A 1 86 ? -27.495 20.802 17.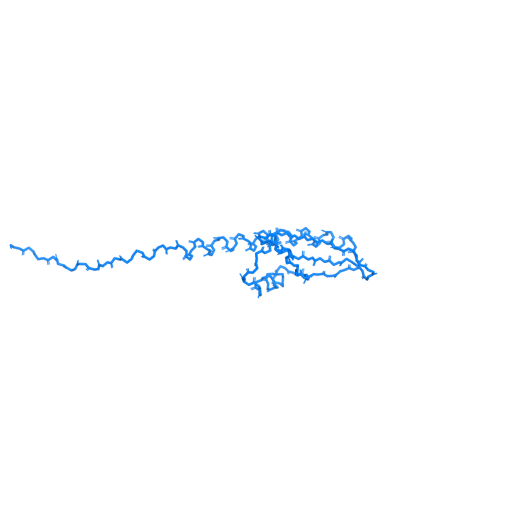238 1.00 47.56 86 SER A C 1
ATOM 710 O O . SER A 1 86 ? -27.660 21.714 16.428 1.00 47.56 86 SER A O 1
ATOM 712 N N . GLY A 1 87 ? -28.475 19.965 17.576 1.00 43.25 87 GLY A N 1
ATOM 713 C CA . GLY A 1 87 ? -29.872 20.311 17.415 1.00 43.25 87 GLY A CA 1
ATOM 714 C C . GLY A 1 87 ? -30.101 21.631 18.139 1.00 43.25 87 GLY A C 1
ATOM 715 O O . GLY A 1 87 ? -30.014 21.697 19.360 1.00 43.25 87 GLY A O 1
ATOM 716 N N . LYS A 1 88 ? -30.352 22.695 17.379 1.00 42.91 88 LYS A N 1
ATOM 717 C CA . LYS A 1 88 ? -31.094 23.842 17.891 1.00 42.91 88 LYS A CA 1
ATOM 718 C C . LYS A 1 88 ? -32.557 23.408 17.955 1.00 42.91 88 LYS A C 1
ATOM 720 O O . LYS A 1 88 ? -33.117 23.139 16.890 1.00 42.91 88 LYS A O 1
ATOM 725 N N . PRO A 1 89 ? -33.214 23.364 19.124 1.00 44.50 89 PRO A N 1
ATOM 726 C CA . PRO A 1 89 ? -34.648 23.532 19.140 1.00 44.50 89 PRO A CA 1
ATOM 727 C C . PRO A 1 89 ? -34.932 24.998 18.815 1.00 44.50 89 PRO A C 1
ATOM 729 O O . PRO A 1 89 ? -34.406 25.921 19.437 1.00 44.50 89 PRO A O 1
ATOM 732 N N . SER A 1 90 ? -35.738 25.170 17.778 1.00 49.81 90 SER A N 1
ATOM 733 C CA . SER A 1 90 ? -36.452 26.392 17.453 1.00 49.81 90 SER A CA 1
ATOM 734 C C . SER A 1 90 ? -37.203 26.902 18.687 1.00 49.81 90 SER A C 1
ATOM 736 O O . SER A 1 90 ? -37.961 26.142 19.288 1.00 49.81 90 SER A O 1
ATOM 738 N N . VAL A 1 91 ? -37.034 28.176 19.040 1.00 48.03 91 VAL A N 1
ATOM 739 C CA . VAL A 1 91 ? -38.025 28.893 19.848 1.00 48.03 91 VAL A CA 1
ATOM 740 C C . VAL A 1 91 ? -38.413 30.141 19.071 1.00 48.03 91 VAL A C 1
ATOM 742 O O . VAL A 1 91 ? -37.638 31.082 18.916 1.00 48.03 91 VAL A O 1
ATOM 745 N N . SER A 1 92 ? -39.613 30.059 18.508 1.00 50.53 92 SER A N 1
ATOM 746 C CA . SER A 1 92 ? -40.377 31.160 17.941 1.00 50.53 92 SER A CA 1
ATOM 747 C C . SER A 1 92 ? -40.837 32.088 19.068 1.00 50.53 92 SER A C 1
ATOM 749 O O . SER A 1 92 ? -41.244 31.594 20.119 1.00 50.53 92 SER A O 1
ATOM 751 N N . GLY A 1 93 ? -40.822 33.403 18.843 1.00 41.28 93 GLY A N 1
ATOM 752 C CA . GLY A 1 93 ? -41.556 34.347 19.689 1.00 41.28 93 GLY A CA 1
ATOM 753 C C . GLY A 1 93 ? -40.885 35.702 19.870 1.00 41.28 93 GLY A C 1
ATOM 754 O O . GLY A 1 93 ? -40.337 35.984 20.928 1.00 41.28 93 GLY A O 1
ATOM 755 N N . VAL A 1 94 ? -40.982 36.560 18.854 1.00 47.50 94 VAL A N 1
ATOM 756 C CA . VAL A 1 94 ? -40.989 38.014 19.058 1.00 47.50 94 VAL A CA 1
ATOM 757 C C . VAL A 1 94 ? -42.452 38.432 19.067 1.00 47.50 94 VAL A C 1
ATOM 759 O O . VAL A 1 94 ? -43.081 38.339 18.020 1.00 47.50 94 VAL A O 1
ATOM 762 N N . VAL A 1 95 ? -42.977 38.899 20.203 1.00 48.97 95 VAL A N 1
ATOM 763 C CA . VAL A 1 95 ? -44.041 39.917 20.244 1.00 48.97 95 VAL A CA 1
ATOM 764 C C . VAL A 1 95 ? -43.833 40.765 21.503 1.00 48.97 95 VAL A C 1
ATOM 766 O O . VAL A 1 95 ? -43.926 40.266 22.621 1.00 48.97 95 VAL A O 1
ATOM 769 N N . SER A 1 96 ? -43.514 42.041 21.288 1.00 39.97 96 SER A N 1
ATOM 770 C CA . SER A 1 96 ? -43.656 43.125 22.262 1.00 39.97 96 SER A CA 1
ATOM 771 C C . SER A 1 96 ? -45.131 43.446 22.499 1.00 39.97 96 SER A C 1
ATOM 773 O O . SER A 1 96 ? -45.873 43.541 21.523 1.00 39.97 96 SER A O 1
ATOM 775 N N . CYS A 1 97 ? -45.508 43.652 23.762 1.00 44.22 97 CYS A N 1
ATOM 776 C CA . CYS A 1 97 ? -46.260 44.789 24.321 1.00 44.22 97 CYS A CA 1
ATOM 777 C C . CYS A 1 97 ? -46.521 44.500 25.803 1.00 44.22 97 CYS A C 1
ATOM 779 O O . CYS A 1 97 ? -47.071 43.416 26.094 1.00 44.22 97 CYS A O 1
#

Foldseek 3Di:
DDLVLLLVQVVVCVPAQFDAWDWDADPQAIWIWGWRPPDPDIDTDTDDGDNDPVVVVVVRVVSNVSSVVSVVVVVVVVVVVPPPPPDDDDDDDDDDD

Sequence (97 aa):
MILSEFMLKVNRWPHMHFTAIESEQREVGLEIYAIDCTNQTKSRLLIYRTPDAQHAAAMITHFRTWLEKANQGRTLRQKNSKRPVSGKPSVSGVVSC

Secondary structure (DSSP, 8-state):
--HHHHHHHHHT-TT----EEEEEEETTEEEEEEEE-SSSS-EEEEEEEES-HHHHHHHHHHHHHHHHHHHHHHHHHHHHHT-----PPP-------

pLDDT: mean 78.12, std 17.65, range [39.97, 95.12]